Protein AF-A0A397U555-F1 (afdb_monomer_lite)

Organism: NCBI:txid44941

pLDDT: mean 86.21, std 9.91, range [51.94, 95.88]

Sequence (71 aa):
MVALKTLHGPQQISSSFLNEFKNHMKCRLEGSELEIYGLTQNKETGQYMMVYQYANRGNLFDFLSQYFRKL

Radius of gyration: 15.43 Å; chains: 1; bounding box: 42×26×37 Å

Structure (mmCIF, N/CA/C/O backbone):
data_AF-A0A397U555-F1
#
_entry.id   AF-A0A397U555-F1
#
loop_
_atom_site.group_PDB
_atom_site.id
_atom_site.type_symbol
_atom_site.label_atom_id
_atom_site.label_alt_id
_atom_site.label_comp_id
_atom_site.label_asym_id
_atom_site.label_entity_id
_atom_site.label_seq_id
_atom_site.pdbx_PDB_ins_code
_atom_site.Cartn_x
_atom_site.Cartn_y
_atom_site.Cartn_z
_atom_site.occupancy
_atom_site.B_iso_or_equiv
_atom_site.auth_seq_id
_atom_site.auth_comp_id
_atom_site.auth_asym_id
_atom_site.auth_atom_id
_atom_site.pdbx_PDB_model_num
ATOM 1 N N . MET A 1 1 ? -7.657 8.190 -9.923 1.00 90.50 1 MET A N 1
ATOM 2 C CA . MET A 1 1 ? -8.064 6.792 -9.654 1.00 90.50 1 MET A CA 1
ATOM 3 C C . MET A 1 1 ? -7.402 6.348 -8.359 1.00 90.50 1 MET A C 1
ATOM 5 O O . MET A 1 1 ? -6.318 6.842 -8.063 1.00 90.50 1 MET A O 1
ATOM 9 N N . VAL A 1 2 ? -8.054 5.486 -7.580 1.00 94.81 2 VAL A N 1
ATOM 10 C CA . VAL A 1 2 ? -7.564 5.025 -6.270 1.00 94.81 2 VAL A CA 1
ATOM 11 C C . VAL A 1 2 ? -7.377 3.513 -6.276 1.00 94.81 2 VAL A C 1
ATOM 13 O O . VAL A 1 2 ? -8.059 2.817 -7.027 1.00 94.81 2 VAL A O 1
ATOM 16 N N . ALA A 1 3 ? -6.464 3.020 -5.445 1.00 95.06 3 ALA A N 1
ATOM 17 C CA . ALA A 1 3 ? -6.285 1.598 -5.181 1.00 95.06 3 ALA A CA 1
ATOM 18 C C . ALA A 1 3 ? -6.660 1.298 -3.724 1.00 95.06 3 ALA A C 1
ATOM 20 O O . ALA A 1 3 ? -6.323 2.066 -2.819 1.00 95.06 3 ALA A O 1
ATOM 21 N N . LEU A 1 4 ? -7.355 0.182 -3.500 1.00 93.31 4 LEU A N 1
ATOM 22 C CA . LEU A 1 4 ? -7.711 -0.303 -2.168 1.00 93.31 4 LEU A CA 1
ATOM 23 C C . LEU A 1 4 ? -6.917 -1.569 -1.865 1.00 93.31 4 LEU A C 1
ATOM 25 O O . LEU A 1 4 ? -6.936 -2.514 -2.652 1.00 93.31 4 LEU A O 1
ATOM 29 N N . LYS A 1 5 ? -6.253 -1.595 -0.708 1.00 90.50 5 LYS A N 1
ATOM 30 C CA . LYS A 1 5 ? -5.592 -2.794 -0.180 1.00 90.50 5 LYS A CA 1
ATOM 31 C C . LYS A 1 5 ? -6.353 -3.291 1.043 1.00 90.50 5 LYS A C 1
ATOM 33 O O . LYS A 1 5 ? -6.368 -2.625 2.080 1.00 90.50 5 LYS A O 1
ATOM 38 N N . THR A 1 6 ? -6.977 -4.456 0.910 1.00 85.94 6 THR A N 1
ATOM 39 C CA . THR A 1 6 ? -7.574 -5.230 2.005 1.00 85.94 6 THR A CA 1
ATOM 40 C C . THR A 1 6 ? -6.539 -6.213 2.558 1.00 85.94 6 THR A C 1
ATOM 42 O O . THR A 1 6 ? -5.727 -6.756 1.810 1.00 85.94 6 THR A O 1
ATOM 45 N N . LEU A 1 7 ? -6.567 -6.483 3.865 1.00 72.31 7 LEU A N 1
ATOM 46 C CA . LEU A 1 7 ? -5.911 -7.669 4.421 1.00 72.31 7 LEU A CA 1
ATOM 47 C C . LEU A 1 7 ? -6.960 -8.759 4.630 1.00 72.31 7 LEU A C 1
ATOM 49 O O . LEU A 1 7 ? -7.909 -8.581 5.394 1.00 72.31 7 LEU A O 1
ATOM 53 N N . HIS A 1 8 ? -6.787 -9.891 3.951 1.00 63.03 8 HIS A N 1
ATOM 54 C CA . HIS A 1 8 ? -7.586 -11.083 4.204 1.00 63.03 8 HIS A CA 1
ATOM 55 C C . HIS A 1 8 ? -7.053 -11.801 5.447 1.00 63.03 8 HIS A C 1
ATOM 57 O O . HIS A 1 8 ? -5.958 -12.354 5.436 1.00 63.03 8 HIS A O 1
ATOM 63 N N . GLY A 1 9 ? -7.841 -11.792 6.518 1.00 59.00 9 GLY A N 1
ATOM 64 C CA . GLY A 1 9 ? -7.586 -12.553 7.736 1.00 59.00 9 GLY A CA 1
ATOM 65 C C . GLY A 1 9 ? -8.752 -12.405 8.715 1.00 59.00 9 GLY A C 1
ATOM 66 O O . GLY A 1 9 ? -9.384 -11.344 8.743 1.00 59.00 9 GLY A O 1
ATOM 67 N N . PRO A 1 10 ? -9.099 -13.453 9.480 1.00 51.94 10 PRO A N 1
ATOM 68 C CA . PRO A 1 10 ? -10.145 -13.359 10.479 1.00 51.94 10 PRO A CA 1
ATOM 69 C C . PRO A 1 10 ? -9.657 -12.490 11.639 1.00 51.94 10 PRO A C 1
ATOM 71 O O . PRO A 1 10 ? -8.685 -12.827 12.300 1.00 51.94 10 PRO A O 1
ATOM 74 N N . GLN A 1 11 ? -10.410 -11.421 11.892 1.00 57.75 11 GLN A N 1
ATOM 75 C CA . GLN A 1 11 ? -10.481 -10.697 13.160 1.00 57.75 11 GLN A CA 1
ATOM 76 C C . GLN A 1 11 ? -9.219 -9.929 13.590 1.00 57.75 11 GLN A C 1
ATOM 78 O O . GLN A 1 11 ? -8.152 -10.473 13.836 1.00 57.75 11 GLN A O 1
ATOM 83 N N . GLN A 1 12 ? -9.446 -8.636 13.822 1.00 58.72 12 GLN A N 1
ATOM 84 C CA . GLN A 1 12 ? -8.518 -7.630 14.338 1.00 58.72 12 GLN A CA 1
ATOM 85 C C . GLN A 1 12 ? -7.533 -7.078 13.311 1.00 58.72 12 GLN A C 1
ATOM 87 O O . GLN A 1 12 ? -6.883 -7.790 12.551 1.00 58.72 12 GLN A O 1
ATOM 92 N N . ILE A 1 13 ? -7.428 -5.749 13.317 1.00 67.12 13 ILE A N 1
ATOM 93 C CA . ILE A 1 13 ? -6.334 -5.052 12.660 1.00 67.12 13 ILE A CA 1
ATOM 94 C C . ILE A 1 13 ? -5.034 -5.663 13.186 1.00 67.12 13 ILE A C 1
ATOM 96 O O . ILE A 1 13 ? -4.718 -5.525 14.370 1.00 67.12 13 ILE A O 1
ATOM 100 N N . SER A 1 14 ? -4.279 -6.332 12.320 1.00 75.69 14 SER A N 1
ATOM 101 C CA . SER A 1 14 ? -2.982 -6.854 12.719 1.00 75.69 14 SER A CA 1
ATOM 102 C C . SER A 1 14 ? -2.050 -5.685 13.042 1.00 75.69 14 SER A C 1
ATOM 104 O O . SER A 1 14 ? -2.050 -4.646 12.374 1.00 75.69 14 SER A O 1
ATOM 106 N N . SER A 1 15 ? -1.201 -5.853 14.053 1.00 81.38 15 SER A N 1
ATOM 107 C CA . SER A 1 15 ? -0.131 -4.892 14.346 1.00 81.38 15 SER A CA 1
ATOM 108 C C . SER A 1 15 ? 0.747 -4.629 13.115 1.00 81.38 15 SER A C 1
ATOM 110 O O . SER A 1 15 ? 1.218 -3.509 12.922 1.00 81.38 15 SER A O 1
ATOM 112 N N . SER A 1 16 ? 0.897 -5.628 12.236 1.00 83.75 16 SER A N 1
ATOM 113 C CA . SER A 1 16 ? 1.586 -5.494 10.952 1.00 83.75 16 SER A CA 1
ATOM 114 C C . SER A 1 16 ? 0.913 -4.496 10.008 1.00 83.75 16 SER A C 1
ATOM 116 O O . SER A 1 16 ? 1.622 -3.692 9.415 1.00 83.75 16 SER A O 1
ATOM 118 N N . PHE A 1 17 ? -0.421 -4.463 9.919 1.00 85.31 17 PHE A N 1
ATOM 119 C CA . PHE A 1 17 ? -1.146 -3.499 9.083 1.00 85.31 17 PHE A CA 1
ATOM 120 C C . PHE A 1 17 ? -0.933 -2.060 9.544 1.00 85.31 17 PHE A C 1
ATOM 122 O O . PHE A 1 17 ? -0.630 -1.178 8.744 1.00 85.31 17 PHE A O 1
ATOM 129 N N . LEU A 1 18 ? -1.062 -1.813 10.852 1.00 86.75 18 LEU A N 1
ATOM 130 C CA . LEU A 1 18 ? -0.851 -0.473 11.405 1.00 86.75 18 LEU A CA 1
ATOM 131 C C . LEU A 1 18 ? 0.605 -0.043 11.288 1.00 86.75 18 LEU A C 1
ATOM 133 O O . LEU A 1 18 ? 0.870 1.133 11.051 1.00 86.75 18 LEU A O 1
ATOM 137 N N . ASN A 1 19 ? 1.546 -0.973 11.452 1.00 90.06 19 ASN A N 1
ATOM 138 C CA . ASN A 1 19 ? 2.957 -0.687 11.227 1.00 90.06 19 ASN A CA 1
ATOM 139 C C . ASN A 1 19 ? 3.230 -0.362 9.759 1.00 90.06 19 ASN A C 1
ATOM 141 O O . ASN A 1 19 ? 3.964 0.584 9.492 1.00 90.06 19 ASN A O 1
ATOM 145 N N . GLU A 1 20 ? 2.603 -1.076 8.823 1.00 90.44 20 GLU A N 1
ATOM 146 C CA . GLU A 1 20 ? 2.691 -0.769 7.396 1.00 90.44 20 GLU A CA 1
ATOM 147 C C . GLU A 1 20 ? 2.191 0.653 7.119 1.00 90.44 20 GLU A C 1
ATOM 149 O O . GLU A 1 20 ? 2.938 1.461 6.572 1.00 90.44 20 GLU A O 1
ATOM 154 N N . PHE A 1 21 ? 0.990 1.003 7.595 1.00 89.50 21 PHE A N 1
ATOM 155 C CA . PHE A 1 21 ? 0.432 2.351 7.456 1.00 89.50 21 PHE A CA 1
ATOM 156 C C . PHE A 1 21 ? 1.341 3.429 8.068 1.00 89.50 21 PHE A C 1
ATOM 158 O O . PHE A 1 21 ? 1.612 4.451 7.439 1.00 89.50 21 PHE A O 1
ATOM 165 N N . LYS A 1 22 ? 1.860 3.206 9.283 1.00 90.62 22 LYS A N 1
ATOM 166 C CA . LYS A 1 22 ? 2.777 4.143 9.954 1.00 90.62 22 LYS A CA 1
ATOM 167 C C . LYS A 1 22 ? 4.071 4.343 9.170 1.00 90.62 22 LYS A C 1
ATOM 169 O O . LYS A 1 22 ? 4.516 5.479 9.032 1.00 90.62 22 LYS A O 1
ATOM 174 N N . ASN A 1 23 ? 4.677 3.266 8.678 1.00 91.12 23 ASN A N 1
ATOM 175 C CA . ASN A 1 23 ? 5.913 3.334 7.899 1.00 91.12 23 ASN A CA 1
ATOM 176 C C . ASN A 1 23 ? 5.688 4.100 6.602 1.00 91.12 23 ASN A C 1
ATOM 178 O O . ASN A 1 23 ? 6.435 5.013 6.274 1.00 91.12 23 ASN A O 1
ATOM 182 N N . HIS A 1 24 ? 4.592 3.798 5.924 1.00 90.31 24 HIS A N 1
ATOM 183 C CA . HIS A 1 24 ? 4.173 4.507 4.736 1.00 90.31 24 HIS A CA 1
ATOM 184 C C . HIS A 1 24 ? 3.969 6.012 4.960 1.00 90.31 24 HIS A C 1
ATOM 186 O O . HIS A 1 24 ? 4.453 6.821 4.171 1.00 90.31 24 HIS A O 1
ATOM 192 N N . MET A 1 25 ? 3.298 6.401 6.049 1.00 88.38 25 MET A N 1
ATOM 193 C CA . MET A 1 25 ? 3.124 7.810 6.409 1.00 88.38 25 MET A CA 1
ATOM 194 C C . MET A 1 25 ? 4.462 8.508 6.680 1.00 88.38 25 MET A C 1
ATOM 196 O O . MET A 1 25 ? 4.613 9.669 6.313 1.00 88.38 25 MET A O 1
ATOM 200 N N . LYS A 1 26 ? 5.444 7.813 7.270 1.00 90.25 26 LYS A N 1
ATOM 201 C CA . LYS A 1 26 ? 6.809 8.343 7.421 1.00 90.25 26 LYS A CA 1
ATOM 202 C C . LYS A 1 26 ? 7.486 8.545 6.066 1.00 90.25 26 LYS A C 1
ATOM 204 O O . LYS A 1 26 ? 7.944 9.646 5.793 1.00 90.25 26 LYS A O 1
ATOM 209 N N . CYS A 1 27 ? 7.461 7.542 5.189 1.00 88.19 27 CYS A N 1
ATOM 210 C CA . CYS A 1 27 ? 8.048 7.652 3.850 1.00 88.19 27 CYS A CA 1
ATOM 211 C C . CYS A 1 27 ? 7.400 8.767 3.017 1.00 88.19 27 CYS A C 1
ATOM 213 O O . CYS A 1 27 ? 8.076 9.437 2.243 1.00 88.19 27 CYS A O 1
ATOM 215 N N . ARG A 1 28 ? 6.093 9.005 3.186 1.00 86.81 28 ARG A N 1
ATOM 216 C CA . ARG A 1 28 ? 5.395 10.135 2.558 1.00 86.81 28 ARG A CA 1
ATOM 217 C C . ARG A 1 28 ? 5.979 11.480 2.999 1.00 86.81 28 ARG A C 1
ATOM 219 O O . ARG A 1 28 ? 6.195 12.346 2.160 1.00 86.81 28 ARG A O 1
ATOM 226 N N . LEU A 1 29 ? 6.271 11.647 4.291 1.00 84.06 29 LEU A N 1
ATOM 227 C CA . LEU A 1 29 ? 6.923 12.858 4.811 1.00 84.06 29 LEU A CA 1
ATOM 228 C C . LEU A 1 29 ? 8.361 13.021 4.293 1.00 84.06 29 LEU A C 1
ATOM 230 O O . LEU A 1 29 ? 8.846 14.142 4.190 1.00 84.06 29 LEU A O 1
ATOM 234 N N . GLU A 1 30 ? 9.019 11.917 3.948 1.00 88.50 30 GLU A N 1
ATOM 235 C CA . GLU A 1 30 ? 10.371 11.886 3.375 1.00 88.50 30 GLU A CA 1
ATOM 236 C C . GLU A 1 30 ? 10.393 12.076 1.844 1.00 88.50 30 GLU A C 1
ATOM 238 O O . GLU A 1 30 ? 11.467 12.081 1.247 1.00 88.50 30 GLU A O 1
ATOM 243 N N . GLY A 1 31 ? 9.234 12.271 1.200 1.00 83.62 31 GLY A N 1
ATOM 244 C CA . GLY A 1 31 ? 9.139 12.573 -0.233 1.00 83.62 31 GLY A CA 1
ATOM 245 C C . GLY A 1 31 ? 8.858 11.373 -1.141 1.00 83.62 31 GLY A C 1
ATOM 246 O O . GLY A 1 31 ? 9.126 11.439 -2.337 1.00 83.62 31 GLY A O 1
ATOM 247 N N . SER A 1 32 ? 8.321 10.274 -0.604 1.00 81.81 32 SER A N 1
ATOM 248 C CA . SER A 1 32 ? 7.815 9.159 -1.418 1.00 81.81 32 SER A CA 1
ATOM 249 C C . SER A 1 32 ? 6.764 9.632 -2.432 1.00 81.81 32 SER A C 1
ATOM 251 O O . SER A 1 32 ? 5.807 10.302 -2.057 1.00 81.81 32 SER A O 1
ATOM 253 N N . GLU A 1 33 ? 6.889 9.202 -3.693 1.00 81.50 33 GLU A N 1
ATOM 254 C CA . GLU A 1 33 ? 5.955 9.567 -4.774 1.00 81.50 33 GLU A CA 1
ATOM 255 C C . GLU A 1 33 ? 4.567 8.919 -4.638 1.00 81.50 33 GLU A C 1
ATOM 257 O O . GLU A 1 33 ? 3.591 9.430 -5.183 1.00 81.50 33 GLU A O 1
ATOM 262 N N . LEU A 1 34 ? 4.462 7.778 -3.943 1.00 87.44 34 LEU A N 1
ATOM 263 C CA . LEU A 1 34 ? 3.187 7.079 -3.781 1.00 87.44 34 LEU A CA 1
ATOM 264 C C . LEU A 1 34 ? 2.375 7.683 -2.631 1.00 87.44 34 LEU A C 1
ATOM 266 O O . LEU A 1 34 ? 2.690 7.470 -1.458 1.00 87.44 34 LEU A O 1
ATOM 270 N N . GLU A 1 35 ? 1.291 8.377 -2.972 1.00 89.75 35 GLU A N 1
ATOM 271 C CA . GLU A 1 35 ? 0.398 8.981 -1.985 1.00 89.75 35 GLU A CA 1
ATOM 272 C C . GLU A 1 35 ? -0.497 7.955 -1.278 1.00 89.75 35 GLU A C 1
ATOM 274 O O . GLU A 1 35 ? -1.074 7.044 -1.887 1.00 89.75 35 GLU A O 1
ATOM 279 N N . ILE A 1 36 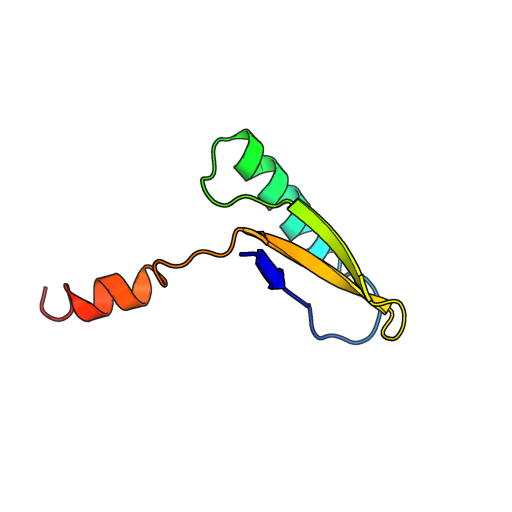? -0.673 8.172 0.027 1.00 91.19 36 ILE A N 1
ATOM 280 C CA . ILE A 1 36 ? -1.614 7.440 0.878 1.00 91.19 36 ILE A CA 1
ATOM 281 C C . ILE A 1 36 ? -2.615 8.421 1.443 1.00 91.19 36 ILE A C 1
ATOM 283 O O . ILE A 1 36 ? -2.265 9.359 2.160 1.00 91.19 36 ILE A O 1
ATOM 287 N N . TYR A 1 37 ? -3.878 8.173 1.115 1.00 91.19 37 TYR A N 1
ATOM 288 C CA . TYR A 1 37 ? -4.976 9.054 1.480 1.00 91.19 37 TYR A CA 1
ATOM 289 C C . TYR A 1 37 ? -5.522 8.738 2.871 1.00 91.19 37 TYR A C 1
ATOM 291 O O . TYR A 1 37 ? -5.958 9.648 3.571 1.00 91.19 37 TYR A O 1
ATOM 299 N N . GLY A 1 38 ? -5.478 7.472 3.300 1.00 90.81 38 GLY A N 1
ATOM 300 C CA . GLY A 1 38 ? -5.877 7.099 4.654 1.00 90.81 38 GLY A CA 1
ATOM 301 C C . GLY A 1 38 ? -6.403 5.676 4.788 1.00 90.81 38 GLY A C 1
ATOM 302 O O . GLY A 1 38 ? -6.103 4.796 3.981 1.00 90.81 38 GLY A O 1
ATOM 303 N N . LEU A 1 39 ? -7.196 5.474 5.839 1.00 90.94 39 LEU A N 1
ATOM 304 C CA . LEU A 1 39 ? -7.849 4.216 6.179 1.00 90.94 39 LEU A CA 1
ATOM 305 C C . LEU A 1 39 ? -9.361 4.340 6.005 1.00 90.94 39 LEU A C 1
ATOM 307 O O . LEU A 1 39 ? -9.951 5.368 6.329 1.00 90.94 39 LEU A O 1
ATOM 311 N N . THR A 1 40 ? -9.990 3.265 5.547 1.00 90.94 40 THR A N 1
ATOM 312 C CA . THR A 1 40 ? -11.445 3.107 5.541 1.00 90.94 40 THR A CA 1
ATOM 313 C C . THR A 1 40 ? -11.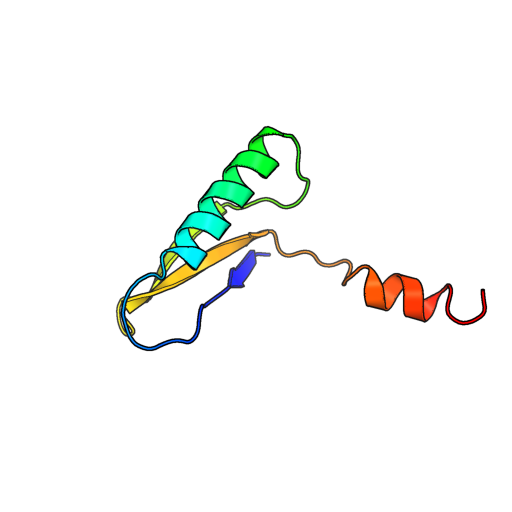816 1.745 6.115 1.00 90.94 40 THR A C 1
ATOM 315 O O . THR A 1 40 ? -10.972 0.854 6.209 1.00 90.94 40 THR A O 1
ATOM 318 N N . GLN A 1 41 ? -13.068 1.579 6.522 1.00 87.38 41 GLN A N 1
ATOM 319 C CA . GLN A 1 41 ? -13.574 0.333 7.082 1.00 87.38 41 GLN A CA 1
ATOM 320 C C . GLN A 1 41 ? -14.867 -0.060 6.375 1.00 87.38 41 GLN A C 1
ATOM 322 O O . GLN A 1 41 ? -15.787 0.750 6.248 1.00 87.38 41 GLN A O 1
ATOM 327 N N . ASN A 1 42 ? -14.953 -1.316 5.939 1.00 86.75 42 ASN A N 1
ATOM 328 C CA . ASN A 1 42 ? -16.216 -1.887 5.497 1.00 86.75 42 ASN A CA 1
ATOM 329 C C . ASN A 1 42 ? -17.085 -2.170 6.733 1.00 86.75 42 ASN A C 1
ATOM 331 O O . ASN A 1 42 ? -16.686 -2.937 7.607 1.00 86.75 42 ASN A O 1
ATOM 335 N N . LYS A 1 43 ? -18.265 -1.547 6.811 1.00 87.06 43 LYS A N 1
ATOM 336 C CA . LYS A 1 43 ? -19.182 -1.688 7.955 1.00 87.06 43 LYS A CA 1
ATOM 337 C C . LYS A 1 43 ? -19.824 -3.074 8.056 1.00 87.06 43 LYS A C 1
ATOM 339 O O . LYS A 1 43 ? -20.170 -3.484 9.155 1.00 87.06 43 LYS A O 1
ATOM 344 N N . GLU A 1 44 ? -19.979 -3.774 6.937 1.00 88.12 44 GLU A N 1
ATOM 345 C CA . GLU A 1 44 ? -20.594 -5.103 6.876 1.00 88.12 44 GLU A CA 1
ATOM 346 C C . GLU A 1 44 ? -19.607 -6.188 7.312 1.00 88.12 44 GLU A C 1
ATOM 348 O O . GLU A 1 44 ? -19.954 -7.070 8.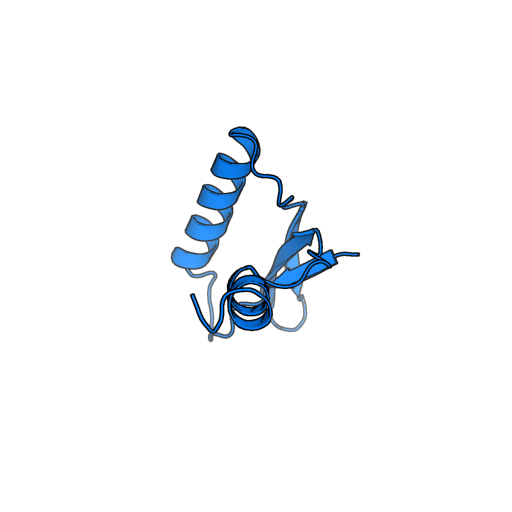091 1.00 88.12 44 GLU A O 1
ATOM 353 N N . THR A 1 45 ? -18.358 -6.107 6.841 1.00 84.12 45 THR A N 1
ATOM 354 C CA . THR A 1 45 ? -17.331 -7.126 7.126 1.00 84.12 45 THR A CA 1
ATOM 355 C C . THR A 1 45 ? -16.413 -6.761 8.293 1.00 84.12 45 THR A C 1
ATOM 357 O O . THR A 1 45 ? -15.642 -7.597 8.760 1.00 84.12 45 THR A O 1
ATOM 360 N N . GLY A 1 46 ? -16.440 -5.505 8.746 1.00 81.69 46 GLY A N 1
ATOM 361 C CA . GLY A 1 46 ? -15.529 -4.957 9.754 1.00 81.69 46 GLY A CA 1
ATOM 362 C C . GLY A 1 46 ? -14.083 -4.784 9.273 1.00 81.69 46 GLY A C 1
ATOM 363 O O . GLY A 1 46 ? -13.233 -4.352 10.055 1.00 81.69 46 GLY A O 1
ATOM 364 N N . GLN A 1 47 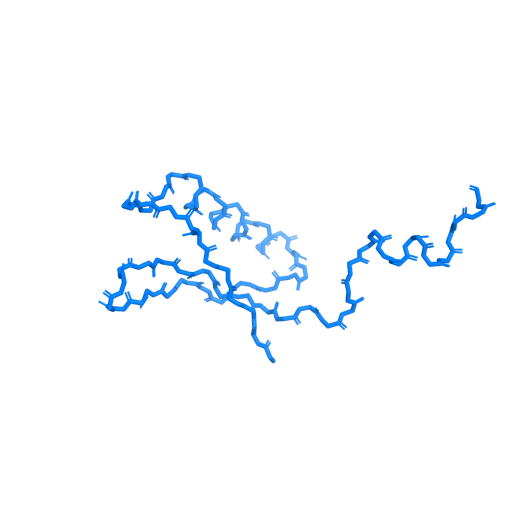? -13.783 -5.106 8.010 1.00 82.50 47 GLN A N 1
ATOM 365 C CA . GLN A 1 47 ? -12.425 -5.104 7.469 1.00 82.50 47 GLN A CA 1
ATOM 366 C C . GLN A 1 47 ? -11.924 -3.687 7.205 1.00 82.50 47 GLN A C 1
ATOM 368 O O . GLN A 1 47 ? -12.597 -2.879 6.559 1.00 82.50 47 GLN A O 1
ATOM 373 N N . TYR A 1 48 ? -10.702 -3.415 7.657 1.00 86.38 48 TYR A N 1
ATOM 374 C CA . TYR A 1 48 ? -9.995 -2.184 7.338 1.00 86.38 48 TYR A CA 1
ATOM 375 C C . TYR A 1 48 ? -9.290 -2.287 5.988 1.00 86.38 48 TYR A C 1
ATOM 377 O O . TYR A 1 48 ? -8.787 -3.342 5.597 1.00 86.38 48 TYR A O 1
ATOM 385 N N . MET A 1 49 ? -9.244 -1.159 5.291 1.00 90.25 49 MET A N 1
ATOM 386 C CA . MET A 1 49 ? -8.603 -1.002 3.995 1.00 90.25 49 MET A CA 1
ATOM 387 C C . MET A 1 49 ? -7.742 0.251 3.997 1.00 90.25 49 MET A C 1
ATOM 389 O O . MET A 1 49 ? -8.145 1.288 4.525 1.00 90.25 49 MET A O 1
ATOM 393 N N . MET A 1 50 ? -6.572 0.157 3.376 1.00 92.44 50 MET A N 1
ATOM 394 C CA . MET A 1 50 ? -5.738 1.317 3.071 1.00 92.44 50 MET A CA 1
ATOM 395 C C . MET A 1 50 ? -6.096 1.859 1.688 1.00 92.44 50 MET A C 1
ATOM 397 O O . MET A 1 50 ? -6.289 1.089 0.742 1.00 92.44 50 MET A O 1
ATOM 401 N N . VAL A 1 51 ? -6.183 3.184 1.586 1.00 93.62 51 VAL A N 1
ATOM 402 C CA . VAL A 1 51 ? -6.505 3.903 0.352 1.00 93.62 51 VAL A CA 1
ATOM 403 C C . VAL A 1 51 ? -5.242 4.566 -0.189 1.00 93.62 51 VAL A C 1
ATOM 405 O O . VAL A 1 51 ? -4.659 5.434 0.466 1.00 93.62 51 VAL A O 1
ATOM 408 N N . TYR A 1 52 ? -4.855 4.177 -1.401 1.00 93.44 52 TYR A N 1
ATOM 409 C CA . TYR A 1 52 ? -3.656 4.654 -2.089 1.00 93.44 52 TYR A CA 1
ATOM 410 C C . TYR A 1 52 ? -4.008 5.390 -3.379 1.00 93.44 52 TYR A C 1
ATOM 412 O O . TYR A 1 52 ? -5.052 5.149 -4.001 1.00 93.44 52 TYR A O 1
ATOM 420 N N . GLN A 1 53 ? -3.080 6.223 -3.839 1.00 93.44 53 GLN A N 1
ATOM 421 C CA . GLN A 1 53 ? -3.027 6.626 -5.236 1.00 93.44 53 GLN A CA 1
ATOM 422 C C . GLN A 1 53 ? -2.837 5.396 -6.128 1.00 93.44 53 GLN A C 1
ATOM 424 O O . GLN A 1 53 ? -1.993 4.539 -5.872 1.00 93.44 53 GLN A O 1
ATOM 429 N N . TYR A 1 54 ? -3.622 5.305 -7.200 1.00 93.69 54 TYR A N 1
ATOM 430 C CA . TYR A 1 54 ? -3.433 4.246 -8.184 1.00 93.69 54 TYR A CA 1
ATOM 431 C C . TYR A 1 54 ? -2.195 4.518 -9.049 1.00 93.69 54 TYR A C 1
ATOM 433 O O . TYR A 1 54 ? -2.141 5.531 -9.751 1.00 93.69 54 TYR A O 1
ATOM 441 N N . ALA A 1 55 ? -1.239 3.589 -9.042 1.00 91.94 55 ALA A N 1
ATOM 442 C CA . ALA A 1 55 ? -0.074 3.612 -9.918 1.00 91.94 55 ALA A CA 1
ATOM 443 C C . ALA A 1 55 ? -0.404 2.935 -11.259 1.00 91.94 55 ALA A C 1
ATOM 445 O O . ALA A 1 55 ? -0.559 1.720 -11.340 1.00 91.94 55 ALA A O 1
ATOM 446 N N . ASN A 1 56 ? -0.505 3.724 -12.328 1.00 92.38 56 ASN A N 1
ATOM 447 C CA . ASN A 1 56 ? -0.922 3.252 -13.654 1.00 92.38 56 ASN A CA 1
ATOM 448 C C . ASN A 1 56 ? 0.234 2.836 -14.581 1.00 92.38 56 ASN A C 1
ATOM 450 O O . ASN A 1 56 ? -0.009 2.531 -15.744 1.00 92.38 56 ASN A O 1
ATOM 454 N N . ARG A 1 57 ? 1.482 2.843 -14.098 1.00 91.31 57 ARG A N 1
ATOM 455 C CA . ARG A 1 57 ? 2.681 2.529 -14.901 1.00 91.31 57 ARG A CA 1
ATOM 456 C C . ARG A 1 57 ? 3.148 1.072 -14.788 1.00 91.31 57 ARG A C 1
ATOM 458 O O . ARG A 1 57 ? 4.204 0.736 -15.311 1.00 91.31 57 ARG A O 1
ATOM 465 N N . GLY A 1 58 ? 2.374 0.216 -14.123 1.00 91.56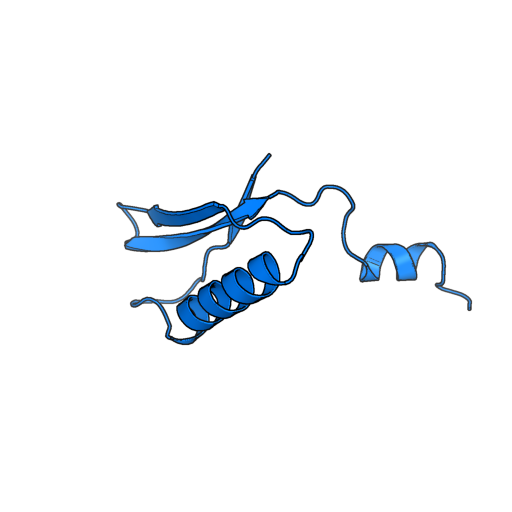 58 GLY A N 1
ATOM 466 C CA . GLY A 1 58 ? 2.778 -1.159 -13.822 1.00 91.56 58 GLY A CA 1
ATOM 467 C C . GLY A 1 58 ? 3.812 -1.224 -12.697 1.00 91.56 58 GLY A C 1
ATOM 468 O O . GLY A 1 58 ? 3.921 -0.300 -11.890 1.00 91.56 58 GLY A O 1
ATOM 469 N N . ASN A 1 59 ? 4.549 -2.332 -12.620 1.00 93.06 59 ASN A N 1
ATOM 470 C CA . ASN A 1 59 ? 5.590 -2.537 -11.614 1.00 93.06 59 ASN A CA 1
ATOM 471 C C . ASN A 1 59 ? 6.988 -2.614 -12.255 1.00 93.06 59 ASN A C 1
ATOM 473 O O . ASN A 1 59 ? 7.143 -2.889 -13.446 1.00 93.06 59 ASN A O 1
ATOM 477 N N . LEU A 1 60 ? 8.015 -2.365 -11.439 1.00 92.88 60 LEU A N 1
ATOM 478 C CA . LEU A 1 60 ? 9.411 -2.364 -11.881 1.00 92.88 60 LEU A CA 1
ATOM 479 C C . LEU A 1 60 ? 9.854 -3.728 -12.430 1.00 92.88 60 LEU A C 1
ATOM 481 O O . LEU A 1 60 ? 10.645 -3.776 -13.367 1.00 92.88 60 LEU A O 1
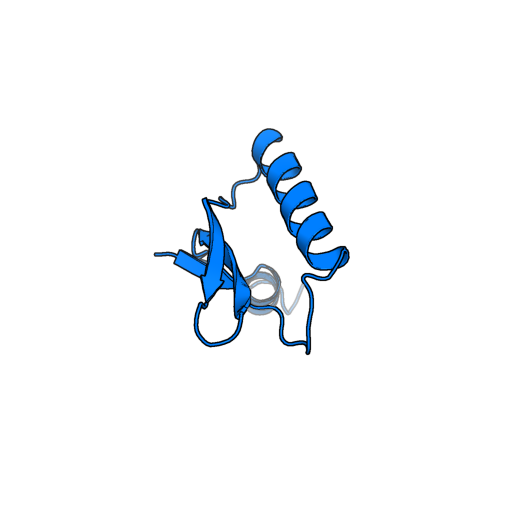ATOM 485 N N . PHE A 1 61 ? 9.345 -4.828 -11.869 1.00 94.81 61 PHE A N 1
ATOM 486 C CA . PHE A 1 61 ? 9.705 -6.175 -12.306 1.00 94.81 61 PHE A CA 1
ATOM 487 C C . PHE A 1 61 ? 9.271 -6.431 -13.753 1.00 94.81 61 PHE A C 1
ATOM 489 O O . PHE A 1 61 ? 10.078 -6.908 -14.551 1.00 94.81 61 PHE A O 1
ATOM 496 N N . ASP A 1 62 ? 8.045 -6.056 -14.114 1.00 95.06 62 ASP A N 1
ATOM 497 C CA . ASP A 1 62 ? 7.533 -6.194 -15.478 1.00 95.06 62 ASP A CA 1
ATOM 498 C C . ASP A 1 62 ? 8.309 -5.301 -16.447 1.00 95.06 62 ASP A C 1
ATOM 500 O O . ASP A 1 62 ? 8.701 -5.750 -17.523 1.00 95.06 62 ASP A O 1
ATOM 504 N N . PHE A 1 63 ? 8.609 -4.062 -16.040 1.00 94.56 63 PHE A N 1
ATOM 505 C CA . PHE A 1 63 ? 9.428 -3.146 -16.833 1.00 94.56 63 PHE A CA 1
ATOM 506 C C . PHE A 1 63 ? 10.813 -3.743 -17.130 1.00 94.56 63 PHE A C 1
ATOM 508 O O . PHE A 1 63 ? 11.226 -3.836 -18.287 1.00 94.56 63 PHE A O 1
ATOM 515 N N . LEU A 1 64 ? 11.523 -4.214 -16.103 1.00 95.88 64 LEU A N 1
ATOM 516 C CA . LEU A 1 64 ? 12.843 -4.821 -16.282 1.00 95.88 64 LEU A CA 1
ATOM 517 C C . LEU A 1 64 ? 12.765 -6.102 -17.122 1.00 95.88 64 LEU A C 1
ATOM 519 O O . LEU A 1 64 ? 13.560 -6.291 -18.042 1.00 95.88 64 LEU A O 1
ATOM 523 N N . SER A 1 65 ? 11.765 -6.946 -16.874 1.00 94.88 65 SER A N 1
ATOM 524 C CA . SER A 1 65 ? 11.552 -8.191 -17.619 1.00 94.88 65 SER A CA 1
ATOM 525 C C . SER A 1 65 ? 11.220 -7.961 -19.093 1.00 94.88 65 SER A C 1
ATOM 527 O O . SER A 1 65 ? 11.531 -8.809 -19.929 1.00 94.88 65 SER A O 1
ATOM 529 N N . GLN A 1 66 ? 10.595 -6.835 -19.432 1.00 94.25 66 GLN A N 1
ATOM 530 C CA . GLN A 1 66 ? 10.256 -6.486 -20.807 1.00 94.25 66 GLN A CA 1
ATOM 531 C C . GLN A 1 66 ? 11.467 -5.957 -21.587 1.00 94.25 66 GLN A C 1
ATOM 533 O O . GLN A 1 66 ? 11.669 -6.357 -22.733 1.00 94.25 66 GLN A O 1
ATOM 538 N N . TYR A 1 67 ? 12.271 -5.075 -20.984 1.00 94.62 67 TYR A N 1
ATOM 539 C CA . TYR A 1 67 ? 13.305 -4.323 -21.711 1.00 94.62 67 TYR A CA 1
ATOM 540 C C . TYR A 1 67 ? 14.739 -4.812 -21.466 1.00 94.62 67 TYR A C 1
ATOM 542 O O . TYR A 1 67 ? 15.607 -4.583 -22.304 1.00 94.62 67 TYR A O 1
ATOM 550 N N . PHE A 1 68 ? 14.994 -5.518 -20.361 1.00 95.25 68 PHE A N 1
ATOM 551 C CA . PHE A 1 68 ? 16.340 -5.912 -19.920 1.00 95.25 68 PHE A CA 1
ATOM 552 C C . PHE A 1 68 ? 16.525 -7.435 -19.848 1.00 95.25 68 PHE A C 1
ATOM 554 O O . PHE A 1 68 ? 17.511 -7.917 -19.306 1.00 95.25 68 PHE A O 1
ATOM 561 N N . ARG A 1 69 ? 15.612 -8.223 -20.433 1.00 84.81 69 ARG A N 1
ATOM 562 C CA . ARG A 1 69 ? 15.590 -9.698 -20.326 1.00 84.81 69 ARG A CA 1
ATOM 563 C C . ARG A 1 69 ? 16.846 -10.422 -20.832 1.00 84.81 69 ARG A C 1
ATOM 565 O O . ARG A 1 69 ? 17.010 -11.605 -20.553 1.00 84.81 69 ARG A O 1
ATOM 572 N N . LYS A 1 70 ? 17.657 -9.760 -21.658 1.00 78.75 70 LYS A N 1
ATOM 573 C CA . LYS A 1 70 ? 18.847 -10.329 -22.315 1.00 78.75 70 LYS A CA 1
ATOM 574 C C . LYS A 1 70 ? 20.150 -9.610 -21.948 1.00 78.75 70 LYS A C 1
ATOM 576 O O . LYS A 1 70 ? 21.156 -9.857 -22.609 1.00 78.75 70 LYS A O 1
ATOM 581 N N . LEU A 1 71 ? 20.103 -8.692 -20.983 1.00 63.72 71 LEU A N 1
ATOM 582 C CA . LEU A 1 71 ? 21.307 -8.108 -20.394 1.00 63.72 71 LEU A CA 1
ATOM 583 C C . LEU A 1 71 ? 21.934 -9.075 -19.389 1.00 63.72 71 LEU A C 1
ATOM 585 O O . LEU A 1 71 ? 21.169 -9.845 -18.765 1.00 63.72 71 LEU A O 1
#

InterPro domains:
  IPR011009 Protein kinase-like domain superfamily [SSF56112] (2-66)

Foldseek 3Di:
DKDKDWDDDPDDDDPVNVVVVVVVVVVVVVPDPKDWPAWDADPVRRTIITITDDDPPDDPVVVCCVPVVPD

Secondary structure (DSSP, 8-state):
-EEEEE---SSS--HHHHHHHHHHHHHHHTT-SS-EEEEEE-TTT--EEEEEE--TT--HHHHHHHHSTT-